Protein AF-A0AAD7WER1-F1 (afdb_monomer_lite)

Radius of gyration: 16.98 Å; chains: 1; bounding box: 51×40×38 Å

Sequence (146 aa):
MKCLYVDMPPLLLQQFCFIGKATVGGLSVQDVCYCAVTKKLLICLSDSCDRSLLTSLQPDSADLLHSESSGRVKGVIITWKGPPAAQPGYDFFSRYFAPWNGIPEDPVTAFQCSGRGGELDLALRSDGRVDISGHAVIILQGTLML

pLDDT: mean 82.17, std 15.34, range [25.92, 96.56]

Structure (mmCIF, N/CA/C/O backbone):
data_AF-A0AAD7WER1-F1
#
_entry.id   AF-A0AAD7WER1-F1
#
loop_
_atom_site.group_PDB
_atom_site.id
_atom_site.type_symbol
_atom_site.label_atom_id
_atom_site.label_alt_id
_atom_site.label_comp_id
_atom_site.label_asym_id
_atom_site.label_entity_id
_atom_site.label_seq_id
_atom_site.pdbx_PDB_ins_code
_atom_site.Cartn_x
_atom_site.Cartn_y
_atom_site.Cartn_z
_atom_site.occupancy
_atom_site.B_iso_or_equiv
_atom_site.auth_seq_id
_atom_site.auth_comp_id
_atom_site.auth_asym_id
_atom_site.auth_atom_id
_atom_site.pdbx_PDB_model_num
ATOM 1 N N . MET A 1 1 ? -9.946 -4.144 -13.189 1.00 31.22 1 MET A N 1
ATOM 2 C CA . MET A 1 1 ? -10.185 -4.451 -11.763 1.00 31.22 1 MET A CA 1
ATOM 3 C C . MET A 1 1 ? -11.491 -3.763 -11.386 1.00 31.22 1 MET A C 1
ATOM 5 O O . MET A 1 1 ? -11.554 -2.549 -11.503 1.00 31.22 1 MET A O 1
ATOM 9 N N . LYS A 1 2 ? -12.578 -4.499 -11.118 1.00 25.92 2 LYS A N 1
ATOM 10 C CA . LYS A 1 2 ? -13.839 -3.881 -10.670 1.00 25.92 2 LYS A CA 1
ATOM 11 C C . LYS A 1 2 ? -13.642 -3.507 -9.207 1.00 25.92 2 LYS A C 1
ATOM 13 O O . LYS A 1 2 ? -13.445 -4.396 -8.384 1.00 25.92 2 LYS A O 1
ATOM 18 N N . CYS A 1 3 ? -13.613 -2.213 -8.925 1.00 33.16 3 CYS A N 1
ATOM 19 C CA . CYS A 1 3 ? -13.441 -1.731 -7.575 1.00 33.16 3 CYS A CA 1
ATOM 20 C C . CYS A 1 3 ? -14.674 -2.056 -6.723 1.00 33.16 3 CYS A C 1
ATOM 22 O O . CYS A 1 3 ? -15.812 -1.805 -7.127 1.00 33.16 3 CYS A O 1
ATOM 24 N N . LEU A 1 4 ? -14.442 -2.640 -5.549 1.00 37.03 4 LEU A N 1
ATOM 25 C CA . LEU A 1 4 ? -15.464 -2.959 -4.556 1.00 37.03 4 LEU A CA 1
ATOM 26 C C . LEU A 1 4 ? -15.806 -1.706 -3.735 1.00 37.03 4 LEU A C 1
ATOM 28 O O . LEU A 1 4 ? -15.640 -1.690 -2.522 1.00 37.03 4 LEU A O 1
ATOM 32 N N . TYR A 1 5 ? -16.303 -0.655 -4.387 1.00 44.44 5 TYR A N 1
ATOM 33 C CA . TYR A 1 5 ? -16.985 0.433 -3.674 1.00 44.44 5 TYR A CA 1
ATOM 34 C C . TYR A 1 5 ? -18.456 0.100 -3.377 1.00 44.44 5 TYR A C 1
ATOM 36 O O . TYR A 1 5 ? -19.112 0.825 -2.636 1.00 44.44 5 TYR A O 1
ATOM 44 N N . VAL A 1 6 ? -18.991 -0.983 -3.955 1.00 40.41 6 VAL A N 1
ATOM 45 C CA . VAL A 1 6 ? -20.446 -1.135 -4.116 1.00 40.41 6 VAL A CA 1
ATOM 46 C C . VAL A 1 6 ? -21.152 -1.894 -2.983 1.00 40.41 6 VAL A C 1
ATOM 48 O O . VAL A 1 6 ? -22.361 -1.757 -2.868 1.00 40.41 6 VAL A O 1
ATOM 51 N N . ASP A 1 7 ? -20.440 -2.603 -2.098 1.00 47.62 7 ASP A N 1
ATOM 52 C CA . ASP A 1 7 ? -21.077 -3.482 -1.091 1.00 47.62 7 ASP A CA 1
ATOM 53 C C . ASP A 1 7 ? -20.538 -3.313 0.342 1.00 47.62 7 ASP A C 1
ATOM 55 O O . ASP A 1 7 ? -20.612 -4.232 1.161 1.00 47.62 7 ASP A O 1
ATOM 59 N N . MET A 1 8 ? -19.963 -2.155 0.684 1.00 57.03 8 MET A N 1
ATOM 60 C CA . MET A 1 8 ? -19.487 -1.933 2.054 1.00 57.03 8 MET A CA 1
ATOM 61 C C . MET A 1 8 ? -20.551 -1.264 2.931 1.00 57.03 8 MET A C 1
ATOM 63 O O . MET A 1 8 ? -21.113 -0.242 2.534 1.00 57.03 8 MET A O 1
ATOM 67 N N . PRO A 1 9 ? -20.829 -1.800 4.139 1.00 62.66 9 PRO A N 1
ATOM 68 C CA . PRO A 1 9 ? -21.789 -1.199 5.054 1.00 62.66 9 PRO A CA 1
ATOM 69 C C . PRO A 1 9 ? -21.438 0.275 5.334 1.00 62.66 9 PRO A C 1
ATOM 71 O O . PRO A 1 9 ? -20.256 0.585 5.491 1.00 62.66 9 PRO A O 1
ATOM 74 N N . PRO A 1 10 ? -22.417 1.184 5.492 1.00 63.97 10 PRO A N 1
ATOM 75 C CA . PRO A 1 10 ? -22.166 2.621 5.676 1.00 63.97 10 PRO A CA 1
ATOM 76 C C . PRO A 1 10 ? -21.201 2.970 6.825 1.00 63.97 10 PRO A C 1
ATOM 78 O O . PRO A 1 10 ? -20.377 3.874 6.707 1.00 63.97 10 PRO A O 1
ATOM 81 N N . LEU A 1 11 ? -21.247 2.208 7.923 1.00 62.38 11 LEU A N 1
ATOM 82 C CA . LEU A 1 11 ? -20.322 2.333 9.060 1.00 62.38 11 LEU A CA 1
ATOM 83 C C . LEU A 1 11 ? -18.862 2.046 8.679 1.00 62.38 11 LEU A C 1
ATOM 85 O O . LEU A 1 11 ? -17.939 2.662 9.210 1.00 62.38 11 LEU A O 1
ATOM 89 N N . LEU A 1 12 ? -18.660 1.116 7.748 1.00 66.44 12 LEU A N 1
ATOM 90 C CA . LEU A 1 12 ? -17.347 0.727 7.249 1.00 66.44 12 LEU A CA 1
ATOM 91 C C . LEU A 1 12 ? -16.765 1.826 6.347 1.00 66.44 12 LEU A C 1
ATOM 93 O O . LEU A 1 12 ? -15.583 2.147 6.437 1.00 66.44 12 LEU A O 1
ATOM 97 N N . LEU A 1 13 ? -17.626 2.468 5.550 1.00 67.81 13 LEU A N 1
ATOM 98 C CA . LEU A 1 13 ? -17.269 3.625 4.730 1.00 67.81 13 LEU A CA 1
ATOM 99 C C . LEU A 1 13 ? -16.792 4.799 5.601 1.00 67.81 13 LEU A C 1
ATOM 101 O O . LEU A 1 13 ? -15.769 5.414 5.312 1.00 67.81 13 LEU A O 1
ATOM 105 N N . GLN A 1 14 ? -17.490 5.074 6.708 1.00 68.44 14 GLN A N 1
ATOM 106 C CA . GLN A 1 14 ? -17.128 6.157 7.624 1.00 68.44 14 GLN A CA 1
ATOM 107 C C . GLN A 1 14 ? -15.779 5.912 8.321 1.00 68.44 14 GLN A C 1
ATOM 109 O O . GLN A 1 14 ? -14.982 6.843 8.437 1.00 68.44 14 GLN A O 1
ATOM 114 N N . GLN A 1 15 ? -15.483 4.675 8.741 1.00 70.56 15 GLN A N 1
ATOM 115 C CA . GLN A 1 15 ? -14.162 4.326 9.282 1.00 70.56 15 GLN A CA 1
ATOM 116 C C . GLN A 1 15 ? -13.047 4.534 8.253 1.00 70.56 15 GLN A C 1
ATOM 118 O O . GLN A 1 15 ? -12.019 5.132 8.569 1.00 70.56 15 GLN A O 1
ATOM 123 N N . PHE A 1 16 ? -13.255 4.113 7.006 1.00 80.44 16 PHE A N 1
ATOM 124 C CA . PHE A 1 16 ? -12.255 4.305 5.954 1.00 80.44 16 PHE A CA 1
ATOM 125 C C . PHE A 1 16 ? -12.049 5.772 5.583 1.00 80.44 16 PHE A C 1
ATOM 127 O O . PHE A 1 16 ? -10.930 6.149 5.248 1.00 80.44 16 PHE A O 1
ATOM 134 N N . CYS A 1 17 ? -13.058 6.629 5.755 1.00 79.00 17 CYS A N 1
ATOM 135 C CA . CYS A 1 17 ? -12.878 8.076 5.653 1.00 79.00 17 CYS A CA 1
ATOM 136 C C . CYS A 1 17 ? -11.931 8.638 6.730 1.00 79.00 17 CYS A C 1
ATOM 138 O O . CYS A 1 17 ? -11.158 9.546 6.426 1.00 79.00 17 CYS A O 1
ATOM 140 N N . PHE A 1 18 ? -11.960 8.129 7.970 1.00 85.50 18 PHE A N 1
ATOM 141 C CA . PHE A 1 18 ? -11.038 8.576 9.025 1.00 85.50 18 PHE A CA 1
ATOM 142 C C . PHE A 1 18 ? -9.602 8.127 8.753 1.00 85.50 18 PHE A C 1
ATOM 144 O O . PHE A 1 18 ? -8.697 8.959 8.782 1.00 85.50 18 PHE A O 1
ATOM 151 N N . ILE A 1 19 ? -9.410 6.849 8.409 1.00 87.44 19 ILE A N 1
ATOM 152 C CA . ILE A 1 19 ? -8.091 6.312 8.042 1.00 87.44 19 ILE A CA 1
ATOM 153 C C . ILE A 1 19 ? -7.552 7.044 6.807 1.00 87.44 19 ILE A C 1
ATOM 155 O O . ILE A 1 19 ? -6.399 7.464 6.791 1.00 87.44 19 ILE A O 1
ATOM 159 N N . GLY A 1 20 ? -8.393 7.258 5.791 1.00 87.69 20 GLY A N 1
ATOM 160 C CA . GLY A 1 20 ? -8.043 7.999 4.581 1.00 87.69 20 GLY A CA 1
ATOM 161 C C . GLY A 1 20 ? -7.558 9.415 4.886 1.00 87.69 20 GLY A C 1
ATOM 162 O O . GLY A 1 20 ? -6.475 9.787 4.448 1.00 87.69 20 GLY A O 1
ATOM 163 N N . LYS A 1 21 ? -8.290 10.177 5.710 1.00 88.06 21 LYS A N 1
ATOM 164 C CA . LYS A 1 21 ? -7.868 11.524 6.135 1.00 88.06 21 LYS A CA 1
ATOM 165 C C . LYS A 1 21 ? -6.556 11.513 6.916 1.00 88.06 21 LYS A C 1
ATOM 167 O O . LYS A 1 21 ? -5.700 12.343 6.640 1.00 88.06 21 LYS A O 1
ATOM 172 N N . ALA A 1 22 ? -6.382 10.578 7.849 1.00 90.44 22 ALA A N 1
ATOM 173 C CA . ALA A 1 22 ? -5.135 10.442 8.605 1.00 90.44 22 ALA A CA 1
ATOM 174 C C . ALA A 1 22 ? -3.945 10.039 7.710 1.00 90.44 22 ALA A C 1
ATOM 176 O O . ALA A 1 22 ? -2.805 10.390 7.990 1.00 90.44 22 ALA A O 1
ATOM 177 N N . THR A 1 23 ? -4.209 9.323 6.613 1.00 91.62 23 THR A N 1
ATOM 178 C CA . THR A 1 23 ? -3.168 8.827 5.705 1.00 91.62 23 THR A CA 1
ATOM 179 C C . THR A 1 23 ? -2.772 9.855 4.643 1.00 91.62 23 THR A C 1
ATOM 181 O O . THR A 1 23 ? -1.590 10.105 4.436 1.00 91.62 23 THR A O 1
ATOM 184 N N . VAL A 1 24 ? -3.740 10.423 3.919 1.00 92.94 24 VAL A N 1
ATOM 185 C CA . VAL A 1 24 ? -3.482 11.275 2.741 1.00 92.94 24 VAL A CA 1
ATOM 186 C C . VAL A 1 24 ? -3.942 12.723 2.923 1.00 92.94 24 VAL A C 1
ATOM 188 O O . VAL A 1 24 ? -3.832 13.526 1.997 1.00 92.94 24 VAL A O 1
ATOM 191 N N . GLY A 1 25 ? -4.460 13.086 4.100 1.00 89.75 25 GLY A N 1
ATOM 192 C CA . GLY A 1 25 ? -4.934 14.437 4.388 1.00 89.75 25 GLY A CA 1
ATOM 193 C C . GLY A 1 25 ? -6.040 14.876 3.427 1.00 89.75 25 GLY A C 1
ATOM 194 O O . GLY A 1 25 ? -7.105 14.261 3.359 1.00 89.75 25 GLY A O 1
ATOM 195 N N . GLY A 1 26 ? -5.779 15.964 2.697 1.00 87.81 26 GLY A N 1
ATOM 196 C CA . GLY A 1 26 ? -6.678 16.536 1.689 1.00 87.81 26 GLY A CA 1
ATOM 197 C C . GLY A 1 26 ? -6.341 16.167 0.242 1.00 87.81 26 GLY A C 1
ATOM 198 O O . GLY A 1 26 ? -6.878 16.794 -0.670 1.00 87.81 26 GLY A O 1
ATOM 199 N N . LEU A 1 27 ? -5.434 15.212 0.005 1.00 90.50 27 LEU A N 1
ATOM 200 C CA . LEU A 1 27 ? -5.094 14.801 -1.357 1.00 90.50 27 LEU A CA 1
ATOM 201 C C . LEU A 1 27 ? -6.294 14.164 -2.067 1.00 90.50 27 LEU A C 1
ATOM 203 O O . LEU A 1 27 ? -7.131 13.496 -1.460 1.00 90.50 27 LEU A O 1
ATOM 207 N N . SER A 1 28 ? -6.351 14.357 -3.384 1.00 90.38 28 SER A N 1
ATOM 208 C CA . SER A 1 28 ? -7.419 13.809 -4.217 1.00 90.38 28 SER A CA 1
ATOM 209 C C . SER A 1 28 ? -7.236 12.303 -4.409 1.00 90.38 28 SER A C 1
ATOM 211 O O . SER A 1 28 ? -6.243 11.849 -4.984 1.00 90.38 28 SER A O 1
ATOM 213 N N . VAL A 1 29 ? -8.213 11.533 -3.932 1.00 90.88 29 VAL A N 1
ATOM 214 C CA . VAL A 1 29 ? -8.261 10.069 -4.021 1.00 90.88 29 VAL A CA 1
ATOM 215 C C . VAL A 1 29 ? -9.135 9.671 -5.205 1.00 90.88 29 VAL A C 1
ATOM 217 O O . VAL A 1 29 ? -10.271 10.124 -5.321 1.00 90.88 29 VAL A O 1
ATOM 220 N N . GLN A 1 30 ? -8.599 8.831 -6.086 1.00 90.88 30 GLN A N 1
ATOM 221 C CA . GLN A 1 30 ? -9.339 8.252 -7.204 1.00 90.88 30 GLN A CA 1
ATOM 222 C C . GLN A 1 30 ? -10.098 7.003 -6.781 1.00 90.88 30 GLN A C 1
ATOM 224 O O . GLN A 1 30 ? -11.219 6.793 -7.237 1.00 90.88 30 GLN A O 1
ATOM 229 N N . ASP A 1 31 ? -9.474 6.166 -5.952 1.00 88.44 31 ASP A N 1
ATOM 230 C CA . ASP A 1 31 ? -10.063 4.893 -5.574 1.00 88.44 31 ASP A CA 1
ATOM 231 C C . ASP A 1 31 ? -9.572 4.378 -4.217 1.00 88.44 31 ASP A C 1
ATOM 233 O O . ASP A 1 31 ? -8.497 4.746 -3.743 1.00 88.44 31 ASP A O 1
ATOM 237 N N . VAL A 1 32 ? -10.361 3.504 -3.596 1.00 88.88 32 VAL A N 1
ATOM 238 C CA . VAL A 1 32 ? -10.069 2.863 -2.312 1.00 88.88 32 VAL A CA 1
ATOM 239 C C . VAL A 1 32 ? -10.531 1.413 -2.366 1.00 88.88 32 VAL A C 1
ATOM 241 O O . VAL A 1 32 ? -11.706 1.119 -2.557 1.00 88.88 32 VAL A O 1
ATOM 244 N N . CYS A 1 33 ? -9.601 0.490 -2.148 1.00 88.62 33 CYS A N 1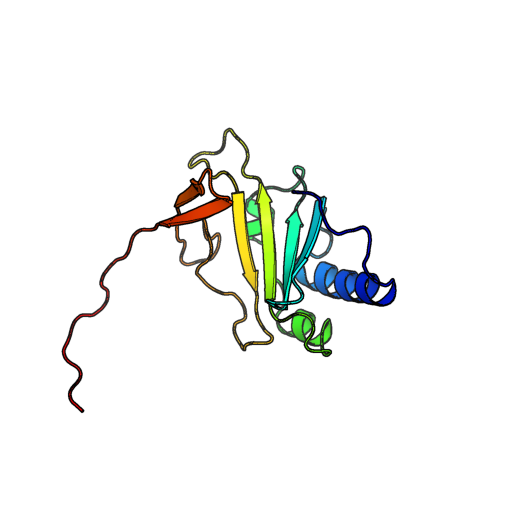
ATOM 245 C CA . CYS A 1 33 ? -9.867 -0.942 -2.095 1.00 88.62 33 CYS A CA 1
ATOM 246 C C . CYS A 1 33 ? -9.544 -1.484 -0.701 1.00 88.62 33 CYS A C 1
ATOM 248 O O . CYS A 1 33 ? -8.501 -1.171 -0.134 1.00 88.62 33 CYS A O 1
ATOM 250 N N . TYR A 1 34 ? -10.389 -2.360 -0.162 1.00 90.19 34 TYR A N 1
ATOM 251 C CA . TYR A 1 34 ? -10.123 -3.048 1.102 1.00 90.19 34 TYR A CA 1
ATOM 252 C C . TYR A 1 34 ? -10.100 -4.563 0.906 1.00 90.19 34 TYR A C 1
ATOM 254 O O . TYR A 1 34 ? -10.993 -5.137 0.286 1.00 90.19 34 TYR A O 1
ATOM 262 N N . CYS A 1 35 ? -9.090 -5.224 1.471 1.00 87.81 35 CYS A N 1
ATOM 263 C CA . CYS A 1 35 ? -9.019 -6.679 1.535 1.00 87.81 35 CYS A CA 1
ATOM 264 C C . CYS A 1 35 ? -9.236 -7.147 2.975 1.00 87.81 35 CYS A C 1
ATOM 266 O O . CYS A 1 35 ? -8.350 -7.004 3.817 1.00 87.81 35 CYS A O 1
ATOM 268 N N . ALA A 1 36 ? -10.388 -7.761 3.254 1.00 88.00 36 ALA A N 1
ATOM 269 C CA . ALA A 1 36 ? -10.723 -8.266 4.588 1.00 88.00 36 ALA A CA 1
ATOM 270 C C . ALA A 1 36 ? -9.795 -9.396 5.065 1.00 88.00 36 ALA A C 1
ATOM 272 O O . ALA A 1 36 ? -9.533 -9.515 6.261 1.00 88.00 36 ALA A O 1
ATOM 273 N N . VAL A 1 37 ? -9.265 -10.200 4.134 1.00 87.62 37 VAL A N 1
ATOM 274 C CA . VAL A 1 37 ? -8.361 -11.319 4.444 1.00 87.62 37 VAL A CA 1
ATOM 275 C C . VAL A 1 37 ? -7.018 -10.809 4.958 1.00 87.62 37 VAL A C 1
ATOM 277 O O . VAL A 1 37 ? -6.565 -11.219 6.023 1.00 87.62 37 VAL A O 1
ATOM 280 N N . THR A 1 38 ? -6.381 -9.895 4.223 1.00 88.50 38 THR A N 1
ATOM 281 C CA . THR A 1 38 ? -5.071 -9.343 4.608 1.00 88.50 38 THR A CA 1
ATOM 282 C C . THR A 1 38 ? -5.184 -8.123 5.514 1.00 88.50 38 THR A C 1
ATOM 284 O O . THR A 1 38 ? -4.171 -7.660 6.034 1.00 88.50 38 THR A O 1
ATOM 287 N N . LYS A 1 39 ? -6.405 -7.610 5.714 1.00 93.00 39 LYS A N 1
ATOM 288 C CA . LYS A 1 39 ? -6.712 -6.398 6.482 1.00 93.00 39 LYS A CA 1
ATOM 289 C C . LYS A 1 39 ? -5.977 -5.165 5.953 1.00 93.00 39 LYS A C 1
ATOM 291 O O . LYS A 1 39 ? -5.590 -4.289 6.726 1.00 93.00 39 LYS A O 1
ATOM 296 N N . LYS A 1 40 ? -5.760 -5.112 4.637 1.00 92.00 40 LYS A N 1
ATOM 297 C CA . LYS A 1 40 ? -5.048 -4.019 3.965 1.00 92.00 40 LYS A CA 1
ATOM 298 C C . LYS A 1 40 ? -6.029 -3.092 3.264 1.00 92.00 40 LYS A C 1
ATOM 300 O O . LYS A 1 40 ? -6.914 -3.562 2.546 1.00 92.00 40 LYS A O 1
ATOM 305 N N . LEU A 1 41 ? -5.841 -1.795 3.472 1.00 93.56 41 LEU A N 1
ATOM 306 C CA . LEU A 1 41 ? -6.518 -0.731 2.740 1.00 93.56 41 LEU A CA 1
ATOM 307 C C . LEU A 1 41 ? -5.562 -0.204 1.666 1.00 93.56 41 LEU A C 1
ATOM 309 O O . LEU A 1 41 ? -4.438 0.159 1.985 1.00 93.56 41 LEU A O 1
ATOM 313 N N . LEU A 1 42 ? -5.980 -0.181 0.409 1.00 92.50 42 LEU A N 1
ATOM 314 C CA . LEU A 1 42 ? -5.252 0.415 -0.707 1.00 92.50 42 LEU A CA 1
ATOM 315 C C . LEU A 1 42 ? -5.949 1.718 -1.090 1.00 92.50 42 LEU A C 1
ATOM 317 O O . LEU A 1 42 ? -7.138 1.698 -1.393 1.00 92.50 42 LEU A O 1
ATOM 321 N N . ILE A 1 43 ? -5.214 2.824 -1.085 1.00 93.25 43 ILE A N 1
ATOM 322 C CA . ILE A 1 43 ? -5.678 4.154 -1.480 1.00 93.25 43 ILE A CA 1
ATOM 323 C C . ILE A 1 43 ? -4.951 4.538 -2.767 1.00 93.25 43 ILE A C 1
ATOM 325 O O . ILE A 1 43 ? -3.730 4.695 -2.772 1.00 93.25 43 ILE A O 1
ATOM 329 N N . CYS A 1 44 ? -5.702 4.700 -3.849 1.00 92.69 44 CYS A N 1
ATOM 330 C CA . CYS A 1 44 ? -5.203 5.144 -5.144 1.00 92.69 44 CYS A CA 1
ATOM 331 C C . CYS A 1 44 ? -5.365 6.663 -5.253 1.00 92.69 44 CYS A C 1
ATOM 333 O O . CYS A 1 44 ? -6.486 7.177 -5.266 1.00 92.69 44 CYS A O 1
ATOM 335 N N . LEU A 1 45 ? -4.252 7.390 -5.332 1.00 93.19 45 LEU A N 1
ATOM 336 C CA . LEU A 1 45 ? -4.252 8.830 -5.575 1.00 93.19 45 LEU A CA 1
ATOM 337 C C . LEU A 1 45 ? -4.650 9.131 -7.022 1.00 93.19 45 LEU A C 1
ATOM 339 O O . LEU A 1 45 ? -4.335 8.374 -7.935 1.00 93.19 45 LEU A O 1
ATOM 343 N N . SER A 1 46 ? -5.324 10.260 -7.220 1.00 92.62 46 SER A N 1
ATOM 344 C CA . SER A 1 46 ? -5.726 10.740 -8.545 1.00 92.62 46 SER A CA 1
ATOM 345 C C . SER A 1 46 ? -4.550 11.115 -9.449 1.00 92.62 46 SER A C 1
ATOM 347 O O . SER A 1 46 ? -3.486 11.512 -8.974 1.00 92.62 46 SER A O 1
ATOM 349 N N . ASP A 1 47 ? -4.793 11.112 -10.761 1.00 90.19 47 ASP A N 1
ATOM 350 C CA . ASP A 1 47 ? -3.834 11.566 -11.778 1.00 90.19 47 ASP A CA 1
ATOM 351 C C . ASP A 1 47 ? -3.478 13.066 -11.656 1.00 90.19 47 ASP A C 1
ATOM 353 O O . ASP A 1 47 ? -2.499 13.510 -12.246 1.00 90.19 47 ASP A O 1
ATOM 357 N N . SER A 1 48 ? -4.243 13.857 -10.885 1.00 89.19 48 SER A N 1
ATOM 358 C CA . SER A 1 48 ? -3.882 15.247 -10.555 1.00 89.19 48 SER A CA 1
ATOM 359 C C . SER A 1 48 ? -2.821 15.370 -9.459 1.00 89.19 48 SER A C 1
ATOM 361 O O . SER A 1 48 ? -2.303 16.461 -9.232 1.00 89.19 48 SER A O 1
ATOM 363 N N . CYS A 1 49 ? -2.511 14.279 -8.756 1.00 89.50 49 CYS A N 1
ATOM 364 C CA . CYS A 1 49 ? -1.365 14.221 -7.859 1.00 89.50 49 CYS A CA 1
ATOM 365 C C . CYS A 1 49 ? -0.078 13.957 -8.650 1.00 89.50 49 CYS A C 1
ATOM 367 O O . CYS A 1 49 ? -0.117 13.504 -9.791 1.00 89.50 49 CYS A O 1
ATOM 369 N N . ASP A 1 50 ? 1.068 14.203 -8.021 1.00 85.81 50 ASP A N 1
ATOM 370 C CA . ASP A 1 50 ? 2.374 13.882 -8.581 1.00 85.81 50 ASP A CA 1
ATOM 371 C C . ASP A 1 50 ? 3.238 13.077 -7.597 1.00 85.81 50 ASP A C 1
ATOM 373 O O . ASP A 1 50 ? 2.896 12.861 -6.427 1.00 85.81 50 ASP A O 1
ATOM 377 N N . ARG A 1 51 ? 4.405 12.641 -8.079 1.00 85.00 51 ARG A N 1
ATOM 378 C CA . ARG A 1 51 ? 5.374 11.878 -7.285 1.00 85.00 51 ARG A CA 1
ATOM 379 C C . ARG A 1 51 ? 5.861 12.633 -6.045 1.00 85.00 51 ARG A C 1
ATOM 381 O O . ARG A 1 51 ? 6.152 11.997 -5.030 1.00 85.00 51 ARG A O 1
ATOM 388 N N . SER A 1 52 ? 5.995 13.956 -6.119 1.00 86.38 52 SER A N 1
ATOM 389 C CA . SER A 1 52 ? 6.499 14.768 -5.008 1.00 86.38 52 SER A CA 1
ATOM 390 C C . SER A 1 52 ? 5.509 14.778 -3.845 1.00 86.38 52 SER A C 1
ATOM 392 O O . SER A 1 52 ? 5.918 14.630 -2.693 1.00 86.38 52 SER A O 1
ATOM 394 N N . LEU A 1 53 ? 4.207 14.807 -4.140 1.00 86.75 53 LEU A N 1
ATOM 395 C CA . LEU A 1 53 ? 3.150 14.677 -3.139 1.00 86.75 53 LEU A CA 1
ATOM 396 C C . LEU A 1 53 ? 3.199 13.305 -2.464 1.00 86.75 53 LEU A C 1
ATOM 398 O O . LEU A 1 53 ? 3.231 13.230 -1.239 1.00 86.75 53 LEU A O 1
ATOM 402 N N . LEU A 1 54 ? 3.310 12.219 -3.236 1.00 86.88 54 LEU A N 1
ATOM 403 C CA . LEU A 1 54 ? 3.412 10.873 -2.660 1.00 86.88 54 LEU A CA 1
ATOM 404 C C . LEU A 1 54 ? 4.663 10.704 -1.779 1.00 86.88 54 LEU A C 1
ATOM 406 O O . LEU A 1 54 ? 4.602 10.058 -0.734 1.00 86.88 54 LEU A O 1
ATOM 410 N N . THR A 1 55 ? 5.794 11.279 -2.193 1.00 85.44 55 THR A N 1
ATOM 411 C CA . THR A 1 55 ? 7.077 11.170 -1.475 1.00 85.44 55 THR A CA 1
ATOM 412 C C . THR A 1 55 ? 7.101 12.034 -0.211 1.00 85.44 55 THR A C 1
ATOM 414 O O . THR A 1 55 ? 7.679 11.636 0.794 1.00 85.44 55 THR A O 1
ATOM 417 N N . SER A 1 56 ? 6.457 13.204 -0.240 1.00 88.50 56 SER A N 1
ATOM 418 C CA . SER A 1 56 ? 6.424 14.144 0.890 1.00 88.50 56 SER A CA 1
ATOM 419 C C . SER A 1 56 ? 5.366 13.818 1.945 1.00 88.50 56 SER A C 1
ATOM 421 O O . SER A 1 56 ? 5.427 14.374 3.039 1.00 88.50 56 SER A O 1
ATOM 423 N N . LEU A 1 57 ? 4.429 12.905 1.658 1.00 89.81 57 LEU A N 1
ATOM 424 C CA . LEU A 1 57 ? 3.460 12.433 2.646 1.00 89.81 57 LEU A CA 1
ATOM 425 C C . LEU A 1 57 ? 4.165 11.935 3.917 1.00 89.81 57 LEU A C 1
ATOM 427 O O . LEU A 1 57 ? 5.074 11.105 3.866 1.00 89.81 57 LEU A O 1
ATOM 431 N N . GLN A 1 58 ? 3.703 12.403 5.070 1.00 90.56 58 GLN A N 1
ATOM 432 C CA . GLN A 1 58 ? 4.137 11.909 6.374 1.00 90.56 58 GLN A CA 1
ATOM 433 C C . GLN A 1 58 ? 2.904 11.521 7.187 1.00 90.56 58 GLN A C 1
ATOM 435 O O . GLN A 1 58 ? 2.465 12.304 8.027 1.00 90.56 58 GLN A O 1
ATOM 440 N N . PRO A 1 59 ? 2.298 10.349 6.909 1.00 93.12 59 PRO A N 1
ATOM 441 C CA . PRO A 1 59 ? 1.225 9.833 7.745 1.00 93.12 59 PRO A CA 1
ATOM 442 C C . PRO A 1 59 ? 1.724 9.680 9.180 1.00 93.12 59 PRO A C 1
ATOM 444 O O . PRO A 1 59 ? 2.698 8.965 9.436 1.00 93.12 59 PRO A O 1
ATOM 447 N N . ASP A 1 60 ? 1.068 10.363 10.112 1.00 94.00 60 ASP A N 1
ATOM 448 C CA . ASP A 1 60 ? 1.424 10.278 11.519 1.00 94.00 60 ASP A CA 1
ATOM 449 C C . ASP A 1 60 ? 0.955 8.937 12.101 1.00 94.00 60 ASP A C 1
ATOM 451 O O . ASP A 1 60 ? -0.195 8.515 11.950 1.00 94.00 60 ASP A O 1
ATOM 455 N N . SER A 1 61 ? 1.871 8.227 12.764 1.00 93.56 61 SER A N 1
ATOM 456 C CA . SER A 1 61 ? 1.570 6.901 13.310 1.00 93.56 61 SER A CA 1
ATOM 457 C C . SER A 1 61 ? 0.558 6.962 14.451 1.00 93.56 61 SER A C 1
ATOM 459 O O . SER A 1 61 ? -0.245 6.039 14.586 1.00 93.56 61 SER A O 1
ATOM 461 N N . ALA A 1 62 ? 0.574 8.020 15.267 1.00 94.44 62 ALA A N 1
ATOM 462 C CA . ALA A 1 62 ? -0.383 8.171 16.351 1.00 94.44 62 ALA A CA 1
ATOM 463 C C . ALA A 1 62 ? -1.782 8.449 15.791 1.00 94.44 62 ALA A C 1
ATOM 465 O O . ALA A 1 62 ? -2.730 7.794 16.221 1.00 94.44 62 ALA A O 1
ATOM 466 N N . ASP A 1 63 ? -1.920 9.323 14.797 1.00 93.81 63 ASP A N 1
ATOM 467 C CA . ASP A 1 63 ? -3.202 9.601 14.140 1.00 93.81 63 ASP A CA 1
ATOM 468 C C . ASP A 1 63 ? -3.783 8.347 13.479 1.00 93.81 63 ASP A C 1
ATOM 470 O O . ASP A 1 63 ? -4.969 8.045 13.641 1.00 93.81 63 ASP A O 1
ATOM 474 N N . LEU A 1 64 ? -2.948 7.552 12.800 1.00 93.69 64 LEU A N 1
ATOM 475 C CA . LEU A 1 64 ? -3.371 6.277 12.218 1.00 93.69 64 LEU A CA 1
ATOM 476 C C . LEU A 1 64 ? -3.856 5.292 13.291 1.00 93.69 64 LEU A C 1
ATOM 478 O O . LEU A 1 64 ? -4.932 4.708 13.136 1.00 93.69 64 LEU A O 1
ATOM 482 N N . LEU A 1 65 ? -3.125 5.149 14.400 1.00 93.94 65 LEU A N 1
ATOM 483 C CA . LEU A 1 65 ? -3.531 4.296 15.523 1.00 93.94 65 LEU A CA 1
ATOM 484 C C . LEU A 1 65 ? -4.847 4.760 16.167 1.00 93.94 65 LEU A C 1
ATOM 486 O O . LEU A 1 65 ? -5.674 3.923 16.521 1.00 93.94 65 LEU A O 1
ATOM 490 N N . HIS A 1 66 ? -5.072 6.072 16.287 1.00 92.88 66 HIS A N 1
ATOM 491 C CA . HIS A 1 66 ? -6.327 6.620 16.812 1.00 92.88 66 HIS A CA 1
ATOM 492 C C . HIS A 1 66 ? -7.495 6.449 15.833 1.00 92.88 66 HIS A C 1
ATOM 494 O O . HIS A 1 66 ? -8.626 6.218 16.263 1.00 92.88 66 HIS A O 1
ATOM 500 N N . SER A 1 67 ? -7.237 6.537 14.525 1.00 89.44 67 SER A N 1
ATOM 501 C CA . SER A 1 67 ? -8.266 6.424 13.484 1.00 89.44 67 SER A CA 1
ATOM 502 C C . SER A 1 67 ? -8.863 5.015 13.354 1.00 89.44 67 SER A C 1
ATOM 504 O O . SER A 1 67 ? -9.970 4.861 12.836 1.00 89.44 67 SER A O 1
ATOM 506 N N . GLU A 1 68 ? -8.160 3.988 13.843 1.00 90.38 68 GLU A N 1
ATOM 507 C CA . GLU A 1 68 ? -8.573 2.589 13.751 1.00 90.38 68 GLU A CA 1
ATOM 508 C C . GLU A 1 68 ? -8.136 1.783 14.979 1.00 90.38 68 GLU A C 1
ATOM 510 O O . GLU A 1 68 ? -6.966 1.440 15.149 1.00 90.38 68 GLU A O 1
ATOM 515 N N . SER A 1 69 ? -9.120 1.388 15.786 1.00 88.25 69 SER A N 1
ATOM 516 C CA . SER A 1 69 ? -8.941 0.558 16.984 1.00 88.25 69 SER A CA 1
ATOM 517 C C . SER A 1 69 ? -9.654 -0.797 16.911 1.00 88.25 69 SER A C 1
ATOM 519 O O . SER A 1 69 ? -9.471 -1.643 17.784 1.00 88.25 69 SER A O 1
ATOM 521 N N . SER A 1 70 ? -10.449 -1.046 15.864 1.00 89.25 70 SER A N 1
ATOM 522 C CA . SER A 1 70 ? -11.244 -2.276 15.727 1.00 89.25 70 SER A CA 1
ATOM 523 C C . SER A 1 70 ? -10.431 -3.493 15.269 1.00 89.25 70 SER A C 1
ATOM 525 O O . SER A 1 70 ? -10.915 -4.623 15.315 1.00 89.25 70 SER A O 1
ATOM 527 N N . GLY A 1 71 ? -9.193 -3.280 14.814 1.00 89.69 71 GLY A N 1
ATOM 528 C CA . GLY A 1 71 ? -8.325 -4.323 14.270 1.00 89.69 71 GLY A CA 1
ATOM 529 C C . GLY A 1 71 ? -8.763 -4.822 12.889 1.00 89.69 71 GLY A C 1
ATOM 530 O O . GLY A 1 71 ? -8.338 -5.910 12.473 1.00 89.69 71 GLY A O 1
ATOM 531 N N . ARG A 1 72 ? -9.618 -4.054 12.196 1.00 89.31 72 ARG A N 1
ATOM 532 C CA . ARG A 1 72 ? -10.099 -4.342 10.835 1.00 89.31 72 ARG A CA 1
ATOM 533 C C . ARG A 1 72 ? -9.074 -3.976 9.775 1.00 89.31 72 ARG A C 1
ATOM 535 O O . ARG A 1 72 ? -8.948 -4.703 8.791 1.00 89.31 72 ARG A O 1
ATOM 542 N N . VAL A 1 73 ? -8.336 -2.893 9.988 1.00 92.38 73 VAL A N 1
ATOM 543 C CA . VAL A 1 73 ? -7.201 -2.503 9.150 1.00 92.38 73 VAL A CA 1
ATOM 544 C C . VAL A 1 73 ? -5.918 -2.718 9.943 1.00 92.38 73 VAL A C 1
ATOM 546 O O . VAL A 1 73 ? -5.842 -2.433 11.136 1.00 92.38 73 VAL A O 1
ATOM 549 N N . LYS A 1 74 ? -4.928 -3.311 9.281 1.00 93.69 74 LYS A N 1
ATOM 550 C CA . LYS A 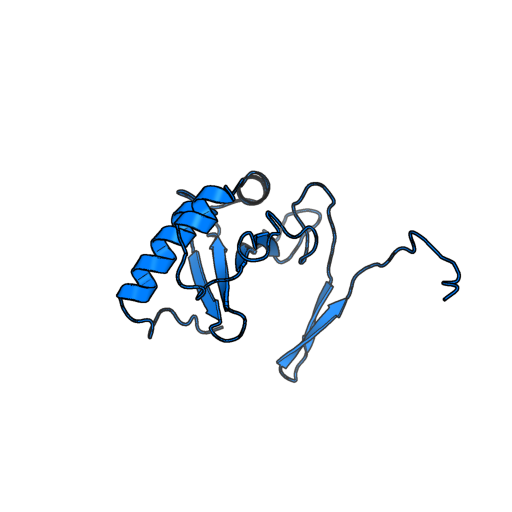1 74 ? -3.591 -3.586 9.820 1.00 93.69 74 LYS A CA 1
ATOM 551 C C . LYS A 1 74 ? -2.475 -2.995 8.967 1.00 93.69 74 LYS A C 1
ATOM 553 O O . LYS A 1 74 ? -1.321 -3.026 9.381 1.00 93.69 74 LYS A O 1
ATOM 558 N N . GLY A 1 75 ? -2.818 -2.434 7.813 1.00 93.94 75 GLY A N 1
ATOM 559 C CA . GLY A 1 75 ? -1.892 -1.678 6.995 1.00 93.94 75 GLY A CA 1
ATOM 560 C C . GLY A 1 75 ? -2.614 -0.887 5.916 1.00 93.94 75 GLY A C 1
ATOM 561 O O . GLY A 1 75 ? -3.680 -1.291 5.440 1.00 93.94 75 GLY A O 1
ATOM 562 N N . VAL A 1 76 ? -2.014 0.233 5.537 1.00 94.81 76 VAL A N 1
ATOM 563 C CA . VAL A 1 76 ? -2.496 1.113 4.478 1.00 94.81 76 VAL A CA 1
ATOM 564 C C . VAL A 1 76 ? -1.418 1.217 3.410 1.00 94.81 76 VAL A C 1
ATOM 566 O O . VAL A 1 76 ? -0.263 1.510 3.707 1.00 94.81 76 VAL A O 1
ATOM 569 N N . ILE A 1 77 ? -1.797 0.942 2.168 1.00 93.56 77 ILE A N 1
ATOM 570 C CA . ILE A 1 77 ? -0.974 1.123 0.979 1.00 93.56 77 ILE A CA 1
ATOM 571 C C . ILE A 1 77 ? -1.478 2.380 0.282 1.00 93.56 77 ILE A C 1
ATOM 573 O O . ILE A 1 77 ? -2.664 2.480 -0.022 1.00 93.56 77 ILE A O 1
ATOM 577 N N . ILE A 1 78 ? -0.586 3.320 0.004 1.00 93.75 78 ILE A N 1
ATOM 578 C CA . ILE A 1 78 ? -0.870 4.470 -0.855 1.00 93.75 78 ILE A CA 1
ATOM 579 C C . ILE A 1 78 ? -0.224 4.173 -2.199 1.00 93.75 78 ILE A C 1
ATOM 581 O O . ILE A 1 78 ? 0.957 3.832 -2.233 1.00 93.75 78 ILE A O 1
ATOM 585 N N . THR A 1 79 ? -0.969 4.288 -3.293 1.00 92.06 79 THR A N 1
ATOM 586 C CA . THR A 1 79 ? -0.433 4.103 -4.641 1.00 92.06 79 THR A CA 1
ATOM 587 C C . THR A 1 79 ? -0.808 5.252 -5.559 1.00 92.06 79 THR A C 1
ATOM 589 O O . THR A 1 79 ? -1.852 5.882 -5.399 1.00 92.06 79 THR A O 1
ATOM 592 N N . TRP A 1 80 ? 0.061 5.536 -6.521 1.00 91.81 80 TRP A N 1
ATOM 593 C CA . TRP A 1 80 ? -0.166 6.529 -7.558 1.00 91.81 80 TRP A CA 1
ATOM 594 C C . TRP A 1 80 ? 0.364 6.006 -8.885 1.00 91.81 80 TRP A C 1
ATOM 596 O O . TRP A 1 80 ? 1.437 5.400 -8.936 1.00 91.81 80 TRP A O 1
ATOM 606 N N . LYS A 1 81 ? -0.389 6.237 -9.956 1.00 89.38 81 LYS A N 1
ATOM 607 C CA . LYS A 1 81 ? -0.003 5.833 -11.303 1.00 89.38 81 LYS A CA 1
ATOM 608 C C . LYS A 1 81 ? 1.165 6.690 -11.780 1.00 89.38 81 LYS A C 1
ATOM 610 O O . LYS A 1 81 ? 1.102 7.913 -11.723 1.00 89.38 81 LYS A O 1
ATOM 615 N N . GLY A 1 82 ? 2.224 6.056 -12.268 1.00 85.06 82 GLY A N 1
ATOM 616 C CA . GLY A 1 82 ? 3.352 6.793 -12.811 1.00 85.06 82 GLY A CA 1
ATOM 617 C C . GLY A 1 82 ? 3.004 7.439 -14.156 1.00 85.06 82 GLY A C 1
ATOM 618 O O . GLY A 1 82 ? 2.239 6.873 -14.944 1.00 85.06 82 GLY A O 1
ATOM 619 N N . PRO A 1 83 ? 3.526 8.643 -14.444 1.00 82.56 83 PRO A N 1
ATOM 620 C CA . PRO A 1 83 ? 3.225 9.330 -15.682 1.00 82.56 83 PRO A CA 1
ATOM 621 C C . PRO A 1 83 ? 4.053 8.698 -16.815 1.00 82.56 83 PRO A C 1
ATOM 623 O O . PRO A 1 83 ? 5.244 8.443 -16.620 1.00 82.56 83 PRO A O 1
ATOM 626 N N . PRO A 1 84 ? 3.487 8.514 -18.024 1.00 74.94 84 PRO A N 1
ATOM 627 C CA . PRO A 1 84 ? 4.146 7.789 -19.121 1.00 74.94 84 PRO A CA 1
ATOM 628 C C . PRO A 1 84 ? 5.505 8.356 -19.563 1.00 74.94 84 PRO A C 1
ATOM 630 O O . PRO A 1 84 ? 6.274 7.664 -20.221 1.00 74.94 84 PRO A O 1
ATOM 633 N N . ALA A 1 85 ? 5.783 9.624 -19.246 1.00 73.12 85 ALA A N 1
ATOM 634 C CA . ALA A 1 85 ? 6.971 10.360 -19.675 1.00 73.12 85 ALA A CA 1
ATOM 635 C C . ALA A 1 85 ? 7.999 10.622 -18.553 1.00 73.12 85 ALA A C 1
ATOM 637 O O . ALA A 1 85 ? 8.979 11.328 -18.791 1.00 73.12 85 ALA A O 1
ATOM 638 N N . ALA A 1 86 ? 7.803 10.103 -17.332 1.00 68.69 86 ALA A N 1
ATOM 639 C CA . ALA A 1 86 ? 8.820 10.229 -16.283 1.00 68.69 86 ALA A CA 1
ATOM 640 C C . ALA A 1 86 ? 10.056 9.369 -16.597 1.00 68.69 86 ALA A C 1
ATOM 642 O O . ALA A 1 86 ? 9.933 8.288 -17.162 1.00 68.69 86 ALA A O 1
ATOM 643 N N . GLN A 1 87 ? 11.245 9.836 -16.200 1.00 60.94 87 GLN A N 1
ATOM 644 C CA . GLN A 1 87 ? 12.477 9.042 -16.229 1.00 60.94 87 GLN A CA 1
ATOM 645 C C . GLN A 1 87 ? 13.156 9.028 -14.844 1.00 60.94 87 GLN A C 1
ATOM 647 O O . GLN A 1 87 ? 13.386 10.106 -14.287 1.00 60.94 87 GLN A O 1
ATOM 652 N N . PRO A 1 88 ? 13.496 7.845 -14.286 1.00 63.69 88 PRO A N 1
ATOM 653 C CA . PRO A 1 88 ? 13.052 6.520 -14.734 1.00 63.69 88 PRO A CA 1
ATOM 654 C C . PRO A 1 88 ? 11.519 6.403 -14.672 1.00 63.69 88 PRO A C 1
ATOM 656 O O . PRO A 1 88 ? 10.880 6.930 -13.756 1.00 63.69 88 PRO A O 1
ATOM 659 N N . GLY A 1 89 ? 10.942 5.790 -15.704 1.00 75.12 89 GLY A N 1
ATOM 660 C CA . GLY A 1 89 ? 9.500 5.629 -15.848 1.00 75.12 89 GLY A CA 1
ATOM 661 C C . GLY A 1 89 ? 9.058 4.367 -15.133 1.00 75.12 89 GLY A C 1
ATOM 662 O O . GLY A 1 89 ? 9.433 3.278 -15.546 1.00 75.12 89 GLY A O 1
ATOM 663 N N . TYR A 1 90 ? 8.278 4.525 -14.069 1.00 81.62 90 TYR A N 1
ATOM 664 C CA . TYR A 1 90 ? 7.631 3.415 -13.373 1.00 81.62 90 TYR A CA 1
ATOM 665 C C . TYR A 1 90 ? 6.142 3.423 -13.698 1.00 81.62 90 TYR A C 1
ATOM 667 O O . TYR A 1 90 ? 5.551 4.497 -13.801 1.00 81.62 90 TYR A O 1
ATOM 675 N N . ASP A 1 91 ? 5.525 2.247 -13.810 1.00 84.12 91 ASP A N 1
ATOM 676 C CA . ASP A 1 91 ? 4.082 2.135 -14.071 1.00 84.12 91 ASP A CA 1
ATOM 677 C C . ASP A 1 91 ? 3.244 2.679 -12.907 1.00 84.12 91 ASP A C 1
ATOM 679 O O . ASP A 1 91 ? 2.176 3.269 -13.094 1.00 84.12 91 ASP A O 1
ATOM 683 N N . PHE A 1 92 ? 3.740 2.506 -11.684 1.00 87.44 92 PHE A N 1
ATOM 684 C CA . PHE A 1 92 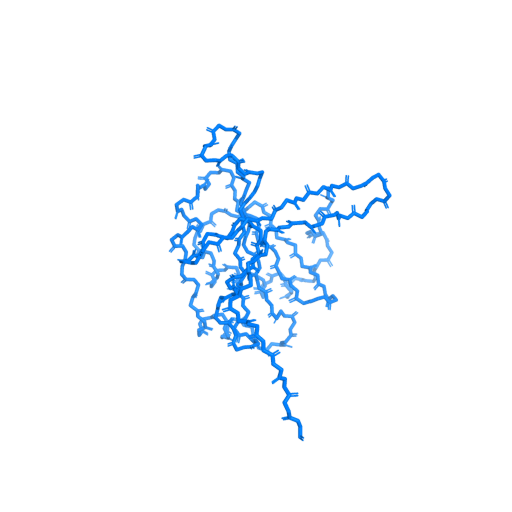? 3.145 3.051 -10.476 1.00 87.44 92 PHE A CA 1
ATOM 685 C C . PHE A 1 92 ? 4.179 3.171 -9.359 1.00 87.44 92 PHE A C 1
ATOM 687 O O . PHE A 1 92 ? 5.260 2.589 -9.395 1.00 87.44 92 PHE A O 1
ATOM 694 N N . PHE A 1 93 ? 3.799 3.931 -8.344 1.00 87.31 93 PHE A N 1
ATOM 695 C CA . PHE A 1 93 ? 4.552 4.157 -7.124 1.00 87.31 93 PHE A CA 1
ATOM 696 C C . PHE A 1 93 ? 3.711 3.696 -5.940 1.00 87.31 93 PHE A C 1
ATOM 698 O O . PHE A 1 93 ? 2.480 3.827 -5.973 1.00 87.31 93 PHE A O 1
ATOM 705 N N . SER A 1 94 ? 4.344 3.178 -4.886 1.00 89.38 94 SER A N 1
ATOM 706 C CA . SER A 1 94 ? 3.619 2.818 -3.669 1.00 89.38 94 SER A CA 1
ATOM 707 C C . SER A 1 94 ? 4.396 3.081 -2.383 1.00 89.38 94 SER A C 1
ATOM 709 O O . SER A 1 94 ? 5.622 3.174 -2.378 1.00 89.38 94 SER A O 1
ATOM 711 N N . ARG A 1 95 ? 3.653 3.244 -1.286 1.00 91.88 95 ARG A N 1
ATOM 712 C CA . ARG A 1 95 ? 4.165 3.323 0.088 1.00 91.88 95 ARG A CA 1
ATOM 713 C C . ARG A 1 95 ? 3.265 2.510 1.005 1.00 91.88 95 ARG A C 1
ATOM 715 O O . ARG A 1 95 ? 2.055 2.464 0.777 1.00 91.88 95 ARG A O 1
ATOM 722 N N . TYR A 1 96 ? 3.837 1.890 2.033 1.00 92.69 96 TYR A N 1
ATOM 723 C CA . TYR A 1 96 ? 3.106 1.020 2.951 1.00 92.69 96 TYR A CA 1
ATOM 724 C C . TYR A 1 96 ? 3.338 1.415 4.412 1.00 92.69 96 TYR A C 1
ATOM 726 O O . TYR A 1 96 ? 4.468 1.456 4.888 1.00 92.69 96 TYR A O 1
ATOM 734 N N . PHE A 1 97 ? 2.244 1.667 5.129 1.00 94.25 97 PHE A N 1
ATOM 735 C CA . PHE A 1 97 ? 2.234 2.066 6.537 1.00 94.25 97 PHE A CA 1
ATOM 736 C C . PHE A 1 97 ? 1.498 1.008 7.352 1.00 94.25 97 PHE A C 1
ATOM 738 O O . PHE A 1 97 ? 0.369 0.636 7.019 1.00 94.25 97 PHE A O 1
ATOM 745 N N . ALA A 1 98 ? 2.112 0.516 8.427 1.00 95.06 98 ALA A N 1
ATOM 746 C CA . ALA A 1 98 ? 1.531 -0.529 9.268 1.00 95.06 98 ALA A CA 1
ATOM 747 C C . ALA A 1 98 ? 1.765 -0.274 10.770 1.00 95.06 98 ALA A C 1
ATOM 749 O O . ALA A 1 98 ? 2.259 -1.162 11.478 1.00 95.06 98 ALA A O 1
ATOM 750 N N . PRO A 1 99 ? 1.390 0.908 11.301 1.00 95.69 99 PRO A N 1
ATOM 751 C CA . PRO A 1 99 ? 1.660 1.257 12.695 1.00 95.69 99 PRO A CA 1
ATOM 752 C C . PRO A 1 99 ? 0.992 0.290 13.684 1.00 95.69 99 PRO A C 1
ATOM 754 O O . PRO A 1 99 ? 1.551 0.008 14.740 1.00 95.69 99 PRO A O 1
ATOM 757 N N . TRP A 1 100 ? -0.139 -0.328 13.316 1.00 95.19 100 TRP A N 1
ATOM 758 C CA . TRP A 1 100 ? -0.800 -1.377 14.113 1.00 95.19 100 TRP A CA 1
ATOM 759 C C . TRP A 1 100 ? 0.021 -2.663 14.294 1.00 95.19 100 TRP A C 1
ATOM 761 O O . TRP A 1 100 ? -0.371 -3.519 15.089 1.00 95.19 100 TRP A O 1
ATOM 771 N N . ASN A 1 101 ? 1.115 -2.810 13.545 1.00 93.31 101 ASN A N 1
ATOM 772 C CA . ASN A 1 101 ? 2.089 -3.892 13.664 1.00 93.31 101 ASN A CA 1
ATOM 773 C C . ASN A 1 101 ? 3.435 -3.394 14.227 1.00 93.31 101 ASN A C 1
ATOM 775 O O . ASN A 1 101 ? 4.417 -4.127 14.185 1.00 93.31 101 ASN A O 1
ATOM 779 N N . GLY A 1 102 ? 3.502 -2.154 14.725 1.00 92.50 102 GLY A N 1
ATOM 780 C CA . GLY A 1 102 ? 4.736 -1.544 15.224 1.00 92.50 102 GLY A CA 1
ATOM 781 C C . GLY A 1 102 ? 5.698 -1.080 14.127 1.00 92.50 102 GLY A C 1
ATOM 782 O O . GLY A 1 102 ? 6.852 -0.788 14.425 1.00 92.50 102 GLY A O 1
ATOM 783 N N . ILE A 1 103 ? 5.240 -1.010 12.871 1.00 91.38 103 ILE A N 1
ATOM 784 C CA . ILE A 1 103 ? 6.035 -0.567 11.720 1.00 91.38 103 ILE A CA 1
ATOM 785 C C . ILE A 1 103 ? 5.455 0.766 11.229 1.00 91.38 103 ILE A C 1
ATOM 787 O O . ILE A 1 103 ? 4.427 0.749 10.549 1.00 91.38 103 ILE A O 1
ATOM 791 N N . PRO A 1 104 ? 6.072 1.918 11.557 1.00 91.94 104 PRO A N 1
ATOM 792 C CA . PRO A 1 104 ? 5.585 3.222 11.105 1.00 91.94 104 PRO A CA 1
ATOM 793 C C . PRO A 1 104 ? 5.435 3.282 9.580 1.00 91.94 104 PRO A C 1
ATOM 795 O O . PRO A 1 104 ? 4.354 3.561 9.073 1.00 91.94 104 PRO A O 1
ATOM 798 N N . GLU A 1 105 ? 6.490 2.904 8.860 1.00 91.25 105 GLU A N 1
ATOM 799 C CA . GLU A 1 105 ? 6.513 2.735 7.408 1.00 91.25 105 GLU A CA 1
ATOM 800 C C . GLU A 1 105 ? 7.396 1.529 7.077 1.00 91.25 105 GLU A C 1
ATOM 802 O O . GLU A 1 105 ? 8.485 1.377 7.638 1.00 91.25 105 GLU A O 1
ATOM 807 N N . ASP A 1 106 ? 6.914 0.658 6.195 1.00 85.31 106 ASP A N 1
ATO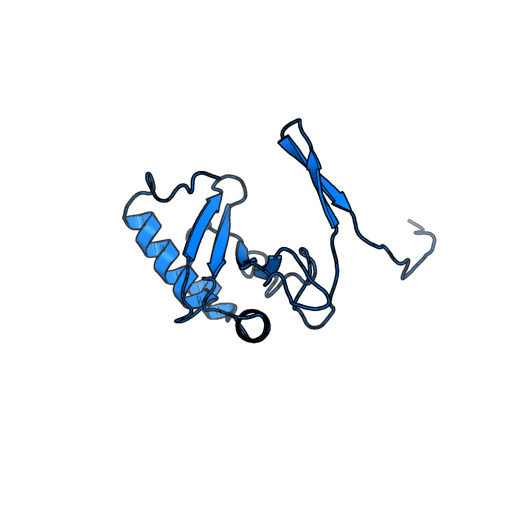M 808 C CA . ASP A 1 106 ? 7.696 -0.463 5.690 1.00 85.31 106 ASP A CA 1
ATOM 809 C C . ASP A 1 106 ? 8.625 0.035 4.575 1.00 85.31 106 ASP A C 1
ATOM 811 O O . ASP A 1 106 ? 8.157 0.571 3.564 1.00 85.31 106 ASP A O 1
ATOM 815 N N . PRO A 1 107 ? 9.947 -0.129 4.730 1.00 69.31 107 PRO A N 1
ATOM 816 C CA . PRO A 1 107 ? 10.913 0.324 3.760 1.00 69.31 107 PRO A CA 1
ATOM 817 C C . PRO A 1 107 ? 11.144 -0.707 2.646 1.00 69.31 107 PRO A C 1
ATOM 819 O O . PRO A 1 107 ? 12.277 -0.752 2.194 1.00 69.31 107 PRO A O 1
ATOM 822 N N . VAL A 1 108 ? 10.180 -1.550 2.242 1.00 55.78 108 VAL A N 1
ATOM 823 C CA . VAL A 1 108 ? 10.184 -2.267 0.944 1.00 55.78 108 VAL A CA 1
ATOM 824 C C . VAL A 1 108 ? 8.754 -2.536 0.455 1.00 55.78 108 VAL A C 1
ATOM 826 O O . VAL A 1 108 ? 8.060 -3.404 0.979 1.00 55.78 108 VAL A O 1
ATOM 829 N N . THR A 1 109 ? 8.314 -1.870 -0.620 1.00 50.56 109 THR A N 1
ATOM 830 C CA . THR A 1 109 ? 7.217 -2.350 -1.497 1.00 50.56 109 THR A CA 1
ATOM 831 C C . THR A 1 109 ? 7.212 -1.559 -2.824 1.00 50.56 109 THR A C 1
ATOM 833 O O . THR A 1 109 ? 6.884 -0.386 -2.785 1.00 50.56 109 THR A O 1
ATOM 836 N N . ALA A 1 110 ? 7.623 -2.176 -3.952 1.00 49.41 110 ALA A N 1
ATOM 837 C CA . ALA A 1 110 ? 7.602 -1.729 -5.378 1.00 49.41 110 ALA A CA 1
ATOM 838 C C . ALA A 1 110 ? 7.735 -0.214 -5.699 1.00 49.41 110 ALA A C 1
ATOM 840 O O . ALA A 1 110 ? 6.894 0.583 -5.292 1.00 49.41 110 ALA A O 1
ATOM 841 N N . PHE A 1 111 ? 8.766 0.152 -6.487 1.00 54.03 111 PHE A N 1
ATOM 842 C CA . PHE A 1 111 ? 9.470 1.450 -6.446 1.00 54.03 111 PHE A CA 1
ATOM 843 C C . PHE A 1 111 ? 9.190 2.252 -5.173 1.00 54.03 111 PHE A C 1
ATOM 845 O O . PHE A 1 111 ? 8.275 3.072 -5.066 1.00 54.03 111 PHE A O 1
ATOM 852 N N . GLN A 1 112 ? 10.029 1.992 -4.189 1.00 51.97 112 GLN A N 1
ATOM 853 C CA . GLN A 1 112 ? 9.916 2.567 -2.874 1.00 51.97 112 GLN A CA 1
ATOM 854 C C . GLN A 1 112 ? 10.388 4.025 -2.873 1.00 51.97 112 GLN A C 1
ATOM 856 O O . GLN A 1 112 ? 11.582 4.320 -2.874 1.00 51.97 112 GLN A O 1
ATOM 861 N N . CYS A 1 113 ? 9.436 4.950 -2.772 1.00 51.06 113 CYS A N 1
ATOM 862 C CA . CYS A 1 113 ? 9.685 6.372 -2.513 1.00 51.06 113 CYS A CA 1
ATOM 863 C C . CYS A 1 113 ? 9.958 6.668 -1.021 1.00 51.06 113 CYS A C 1
ATOM 865 O O . CYS A 1 113 ? 9.444 7.649 -0.492 1.00 51.06 113 CYS A O 1
ATOM 867 N N . SER A 1 114 ? 10.735 5.834 -0.324 1.00 55.66 114 SER A N 1
ATOM 868 C CA . SE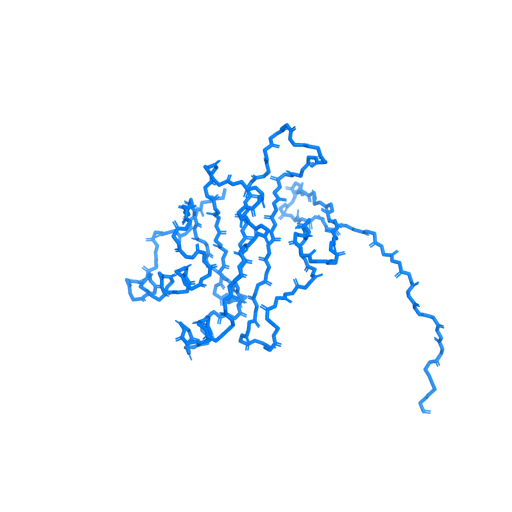R A 1 114 ? 11.207 6.125 1.040 1.00 55.66 114 SER A CA 1
ATOM 869 C C . SER A 1 114 ? 12.718 6.367 1.039 1.00 55.66 114 SER A C 1
ATOM 871 O O . SER A 1 114 ? 13.389 6.093 0.045 1.00 55.66 114 SER A O 1
ATOM 873 N N . GLY A 1 115 ? 13.278 6.876 2.142 1.00 50.91 115 GLY A N 1
ATOM 874 C CA . GLY A 1 115 ? 14.683 7.307 2.211 1.00 50.91 115 GLY A CA 1
ATOM 875 C C . GLY A 1 115 ? 15.745 6.251 1.850 1.00 50.91 115 GLY A C 1
ATOM 876 O O . GLY A 1 115 ? 16.898 6.620 1.658 1.00 50.91 115 GLY A O 1
ATOM 877 N N . ARG A 1 116 ? 15.387 4.960 1.746 1.00 63.19 116 ARG A N 1
ATOM 878 C CA . ARG A 1 116 ? 16.297 3.864 1.347 1.00 63.19 116 ARG A CA 1
ATOM 879 C C . ARG A 1 116 ? 16.182 3.443 -0.128 1.00 63.19 116 ARG A C 1
ATOM 881 O O . ARG A 1 116 ? 17.145 2.888 -0.645 1.00 63.19 116 ARG A O 1
ATOM 888 N N . GLY A 1 117 ? 15.060 3.721 -0.801 1.00 65.31 117 GLY A N 1
ATOM 889 C CA . GLY A 1 117 ? 14.793 3.259 -2.172 1.00 65.31 117 GLY A CA 1
ATOM 890 C C . GLY A 1 117 ? 14.604 1.739 -2.314 1.00 65.31 117 GLY A C 1
ATOM 891 O O . GLY A 1 117 ? 14.779 0.990 -1.358 1.00 65.31 117 GLY A O 1
ATOM 892 N N . GLY A 1 118 ? 14.253 1.284 -3.521 1.00 67.44 118 GLY A N 1
ATOM 893 C CA . GLY A 1 118 ? 14.104 -0.137 -3.870 1.00 67.44 118 GLY A CA 1
ATOM 894 C C . GLY A 1 118 ? 13.176 -0.331 -5.071 1.00 67.44 118 GLY A C 1
ATOM 895 O O . GLY A 1 118 ? 12.108 0.269 -5.099 1.00 67.44 118 GLY A O 1
ATOM 896 N N . GLU A 1 119 ? 13.567 -1.142 -6.054 1.00 73.19 119 GLU A N 1
ATOM 897 C CA . GLU A 1 119 ? 12.831 -1.381 -7.308 1.00 73.19 119 GLU A CA 1
ATOM 898 C C . GLU A 1 119 ? 12.345 -2.836 -7.379 1.00 73.19 119 GLU A C 1
ATOM 900 O O . GLU A 1 119 ? 13.052 -3.748 -6.945 1.00 73.19 119 GLU A O 1
ATOM 905 N N . LEU A 1 120 ? 11.124 -3.040 -7.885 1.00 77.62 120 LEU A N 1
ATOM 906 C CA . LEU A 1 120 ? 10.559 -4.364 -8.148 1.00 77.62 120 LEU A CA 1
ATOM 907 C C . LEU A 1 120 ? 9.999 -4.392 -9.565 1.00 77.62 120 LEU A C 1
ATOM 909 O O . LEU A 1 120 ? 9.207 -3.521 -9.924 1.00 77.62 120 LEU A O 1
ATOM 913 N N . ASP A 1 121 ? 10.343 -5.441 -10.299 1.00 81.25 121 ASP A N 1
ATOM 914 C CA . ASP A 1 121 ? 9.756 -5.758 -11.592 1.00 81.25 121 ASP A CA 1
ATOM 915 C C . ASP A 1 121 ? 8.538 -6.656 -11.386 1.00 81.25 121 ASP A C 1
ATOM 917 O O . ASP A 1 121 ? 8.588 -7.646 -10.644 1.00 81.25 121 ASP A O 1
ATOM 921 N N . LEU A 1 122 ? 7.438 -6.307 -12.051 1.00 85.56 122 LEU A N 1
ATOM 922 C CA . LEU A 1 122 ? 6.169 -7.016 -11.950 1.00 85.56 122 LEU A CA 1
ATOM 923 C C . LEU A 1 122 ? 5.693 -7.439 -13.336 1.00 85.56 122 LEU A C 1
ATOM 925 O O . LEU A 1 122 ? 5.583 -6.612 -14.237 1.00 85.56 122 LEU A O 1
ATOM 929 N N . ALA A 1 123 ? 5.338 -8.714 -13.490 1.00 85.62 123 ALA A N 1
ATOM 930 C CA . ALA A 1 123 ? 4.745 -9.223 -14.723 1.00 85.62 123 ALA A CA 1
ATOM 931 C C . ALA A 1 123 ? 3.460 -10.002 -14.427 1.00 85.62 123 ALA A C 1
ATOM 933 O O . ALA A 1 123 ? 3.456 -10.960 -13.653 1.00 85.62 123 ALA A O 1
ATOM 934 N N . LEU A 1 124 ? 2.348 -9.597 -15.050 1.00 87.31 124 LEU A N 1
ATOM 935 C CA . LEU A 1 124 ? 1.096 -10.347 -14.984 1.00 87.31 124 LEU A CA 1
ATOM 936 C C . LEU A 1 124 ? 1.151 -11.515 -15.971 1.00 87.31 124 LEU A C 1
ATOM 938 O O . LEU A 1 124 ? 1.304 -11.327 -17.177 1.00 87.31 124 LEU A O 1
ATOM 942 N N . ARG A 1 125 ? 0.981 -12.726 -15.455 1.00 90.12 125 ARG A N 1
ATOM 943 C CA . ARG A 1 125 ? 0.922 -13.954 -16.244 1.00 90.12 125 ARG A CA 1
ATOM 944 C C . ARG A 1 125 ? -0.491 -14.180 -16.772 1.00 90.12 125 ARG A C 1
ATOM 946 O O . ARG A 1 125 ? -1.481 -13.744 -16.185 1.00 90.12 125 ARG A O 1
ATOM 953 N N . SER A 1 126 ? -0.594 -14.931 -17.864 1.00 90.81 126 SER A N 1
ATOM 954 C CA . SER A 1 126 ? -1.876 -15.274 -18.497 1.00 90.81 126 SER A CA 1
ATOM 955 C C . SER A 1 126 ? -2.800 -16.125 -17.617 1.00 90.81 126 SER A C 1
ATOM 957 O O . SER A 1 126 ? -4.010 -16.119 -17.820 1.00 90.81 126 SER A O 1
ATOM 959 N N . ASP A 1 127 ? -2.250 -16.829 -16.626 1.00 91.88 127 ASP A N 1
ATOM 960 C CA . ASP A 1 127 ? -2.988 -17.636 -15.647 1.00 91.88 127 ASP A CA 1
ATOM 961 C C . ASP A 1 127 ? -3.509 -16.820 -14.446 1.00 91.88 127 ASP A C 1
ATOM 963 O O . ASP A 1 127 ? -4.067 -17.387 -13.506 1.00 91.88 127 ASP A O 1
ATOM 967 N N . GLY A 1 128 ? -3.333 -15.494 -14.461 1.00 87.00 128 GLY A N 1
ATOM 968 C CA . GLY A 1 128 ? -3.779 -14.592 -13.399 1.00 87.00 128 GLY A CA 1
ATOM 969 C C . GLY A 1 128 ? -2.831 -14.493 -12.201 1.00 87.00 128 GLY A C 1
ATOM 970 O O . GLY A 1 128 ? -3.187 -13.858 -11.207 1.00 87.00 128 GLY A O 1
ATOM 971 N N . ARG A 1 129 ? -1.634 -15.093 -12.262 1.00 89.50 129 ARG A N 1
ATOM 972 C CA . ARG A 1 129 ? -0.572 -14.895 -11.261 1.00 89.50 129 ARG A CA 1
ATOM 973 C C . ARG A 1 129 ? 0.296 -13.682 -11.602 1.00 89.50 129 ARG A C 1
ATOM 975 O O . ARG A 1 129 ? 0.383 -13.276 -12.755 1.00 89.50 129 ARG A O 1
ATOM 982 N N . VAL A 1 130 ? 0.962 -13.123 -10.596 1.00 87.75 130 VAL A N 1
ATOM 983 C CA . VAL A 1 130 ? 1.924 -12.023 -10.761 1.00 87.75 130 VAL A CA 1
ATOM 984 C C . VAL A 1 130 ? 3.314 -12.540 -10.409 1.00 87.75 130 VAL A C 1
ATOM 986 O O . VAL A 1 130 ? 3.504 -13.062 -9.310 1.00 87.75 130 VAL A O 1
ATOM 989 N N . ASP A 1 131 ? 4.260 -12.406 -11.335 1.00 88.62 131 ASP A N 1
ATOM 990 C CA . ASP A 1 131 ? 5.682 -12.587 -11.055 1.00 88.62 131 ASP A CA 1
ATOM 991 C C . ASP A 1 131 ? 6.223 -11.311 -10.399 1.00 88.62 131 ASP A C 1
ATOM 993 O O . ASP A 1 131 ? 5.898 -10.202 -10.828 1.00 88.62 131 ASP A O 1
ATOM 997 N N . ILE A 1 132 ? 7.018 -11.482 -9.341 1.00 87.88 132 ILE A N 1
ATOM 998 C CA . ILE A 1 132 ? 7.655 -10.398 -8.588 1.00 87.88 132 ILE A CA 1
ATOM 999 C C . ILE A 1 132 ? 9.151 -10.689 -8.548 1.00 87.88 132 ILE A C 1
ATOM 1001 O O . ILE A 1 132 ? 9.566 -11.703 -7.983 1.00 87.88 132 ILE A O 1
ATOM 1005 N N . SER A 1 133 ? 9.954 -9.802 -9.124 1.00 88.12 133 SER A N 1
ATOM 1006 C CA . SER A 1 133 ? 11.415 -9.899 -9.116 1.00 88.12 133 SER A CA 1
ATOM 1007 C C . SER A 1 133 ? 12.062 -8.599 -8.650 1.00 88.12 133 SER A C 1
ATOM 1009 O O . SER A 1 133 ? 11.464 -7.530 -8.704 1.00 88.12 133 SER A O 1
ATOM 1011 N N . GLY A 1 134 ? 13.290 -8.699 -8.150 1.00 83.88 134 GLY A N 1
ATOM 1012 C CA . GLY A 1 134 ? 14.076 -7.556 -7.702 1.00 83.88 134 GLY A CA 1
ATOM 1013 C C . GLY A 1 134 ? 15.528 -7.950 -7.457 1.00 83.88 134 GLY A C 1
ATOM 1014 O O . GLY A 1 134 ? 15.863 -9.135 -7.372 1.00 83.88 134 GLY A O 1
ATOM 1015 N N . HIS A 1 135 ? 16.399 -6.952 -7.345 1.00 84.88 135 HIS A N 1
ATOM 1016 C CA . HIS A 1 135 ? 17.815 -7.169 -7.069 1.00 84.88 135 HIS A CA 1
ATOM 1017 C C . HIS A 1 135 ? 18.058 -7.441 -5.580 1.00 84.88 135 HIS A C 1
ATOM 1019 O O . HIS A 1 135 ? 17.534 -6.745 -4.713 1.00 84.88 135 HIS A O 1
ATOM 1025 N N . ALA A 1 136 ? 18.903 -8.429 -5.282 1.00 85.25 136 ALA A N 1
ATOM 1026 C CA . ALA A 1 136 ? 19.349 -8.738 -3.928 1.00 85.25 136 A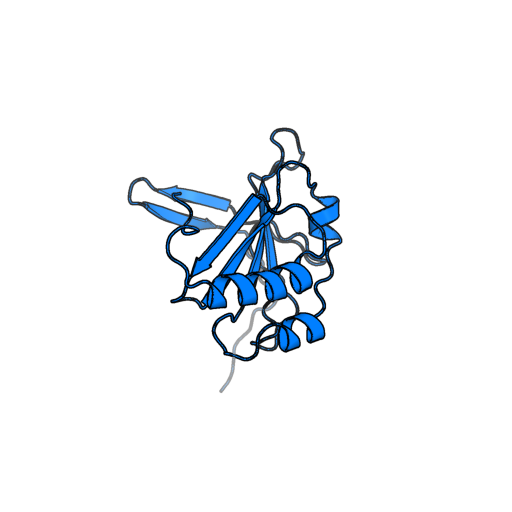LA A CA 1
ATOM 1027 C C . ALA A 1 136 ? 20.864 -8.539 -3.807 1.00 85.25 136 ALA A C 1
ATOM 1029 O O . ALA A 1 136 ? 21.622 -8.913 -4.702 1.00 85.25 136 ALA A O 1
ATOM 1030 N N . VAL A 1 137 ? 21.302 -7.975 -2.681 1.00 87.06 137 VAL A N 1
ATOM 1031 C CA . VAL A 1 137 ? 22.719 -7.782 -2.348 1.00 87.06 137 VAL A CA 1
ATOM 1032 C C . VAL A 1 137 ? 22.995 -8.445 -1.004 1.00 87.06 137 VAL A C 1
ATOM 1034 O O . VAL A 1 137 ? 22.265 -8.231 -0.035 1.00 87.06 137 VAL A O 1
ATOM 1037 N N . ILE A 1 138 ? 24.053 -9.254 -0.936 1.00 91.81 138 ILE A N 1
ATOM 1038 C CA . ILE A 1 138 ? 24.492 -9.887 0.311 1.00 91.81 138 ILE A CA 1
ATOM 1039 C C . ILE A 1 138 ? 25.177 -8.825 1.175 1.00 91.81 138 ILE A C 1
ATOM 1041 O O . ILE A 1 138 ? 26.219 -8.297 0.798 1.00 91.81 138 ILE A O 1
ATOM 1045 N N . ILE A 1 139 ? 24.594 -8.524 2.339 1.00 92.81 139 ILE A N 1
ATOM 1046 C CA . ILE A 1 139 ? 25.161 -7.572 3.310 1.00 92.81 139 ILE A CA 1
ATOM 1047 C C . ILE A 1 139 ? 26.072 -8.273 4.325 1.00 92.81 139 ILE A C 1
ATOM 1049 O O . ILE A 1 139 ? 27.066 -7.702 4.766 1.00 92.81 139 ILE A O 1
ATOM 1053 N N . LEU A 1 140 ? 25.751 -9.515 4.691 1.00 93.56 140 LEU A N 1
ATOM 1054 C CA . LEU A 1 140 ? 26.519 -10.317 5.637 1.00 93.56 140 LEU A CA 1
ATOM 1055 C C . LEU A 1 140 ? 26.446 -11.791 5.237 1.00 93.56 140 LEU A C 1
ATOM 1057 O O . LEU A 1 140 ? 25.374 -12.293 4.903 1.00 93.56 140 LEU A O 1
ATOM 1061 N N . GLN A 1 141 ? 27.579 -12.485 5.325 1.00 96.56 141 GLN A N 1
ATOM 1062 C CA . GLN A 1 141 ? 27.674 -13.929 5.152 1.00 96.56 141 GLN A CA 1
ATOM 1063 C C . GLN A 1 141 ? 28.516 -14.513 6.288 1.00 96.56 141 GLN A C 1
ATOM 1065 O O . GLN A 1 141 ? 29.582 -13.992 6.608 1.00 96.56 141 GLN A O 1
ATOM 1070 N N . GLY A 1 142 ? 28.039 -15.594 6.898 1.00 95.06 142 GLY A N 1
ATOM 1071 C CA . GLY A 1 142 ? 28.726 -16.266 7.995 1.00 95.06 142 GLY A CA 1
ATOM 1072 C C . GLY A 1 142 ? 28.029 -17.562 8.394 1.00 95.06 142 GLY A C 1
ATOM 1073 O O . GLY A 1 142 ? 27.044 -17.961 7.775 1.00 95.06 142 GLY A O 1
ATOM 1074 N N . THR A 1 143 ? 28.541 -18.201 9.443 1.00 95.06 143 THR A N 1
ATOM 1075 C CA . THR A 1 143 ? 28.011 -19.457 9.985 1.00 95.06 143 THR A CA 1
ATOM 1076 C C . THR A 1 143 ? 27.413 -19.200 11.362 1.00 95.06 143 THR A C 1
ATOM 1078 O O . THR A 1 143 ? 28.087 -18.645 12.229 1.00 95.06 143 THR A O 1
ATOM 1081 N N . LEU A 1 144 ? 26.159 -19.606 11.574 1.00 92.56 144 LEU A N 1
ATOM 1082 C CA . LEU A 1 144 ? 25.530 -19.568 12.893 1.00 92.56 144 LEU A CA 1
ATOM 1083 C C . LEU A 1 144 ? 25.935 -20.827 13.675 1.00 92.56 144 LEU A C 1
ATOM 1085 O O . LEU A 1 144 ? 25.632 -21.937 13.241 1.00 92.56 144 LEU A O 1
ATOM 1089 N N . MET A 1 145 ? 26.620 -20.656 14.806 1.00 83.88 145 MET A N 1
ATOM 1090 C CA . MET A 1 145 ? 26.947 -21.743 15.735 1.00 83.88 145 MET A CA 1
ATOM 1091 C C . MET A 1 145 ? 25.902 -21.746 16.855 1.00 83.88 145 MET A C 1
ATOM 1093 O O . MET A 1 145 ? 25.678 -20.700 17.466 1.00 83.88 145 MET A O 1
ATOM 1097 N N . LEU A 1 146 ? 25.245 -22.887 17.068 1.00 84.31 146 LEU A N 1
ATOM 1098 C CA . LEU A 1 146 ? 24.204 -23.086 18.083 1.00 84.31 146 LEU A CA 1
ATOM 1099 C C . LEU A 1 146 ? 24.781 -23.695 19.362 1.00 84.31 146 LEU A C 1
ATOM 1101 O O . LEU A 1 146 ? 25.687 -24.552 19.235 1.00 84.31 146 LEU A O 1
#

InterPro domains:
  IPR003719 Phenazine biosynthesis PhzF-like [PF02567] (38-109)
  IPR003719 Phenazine biosynthesis PhzF-like [PTHR13774] (21-145)

Secondary structure (DSSP, 8-state):
-----SS--HHHHHHHHHHHHHHHTTPPEEEEEEETTTTEEEEEE-TTS-HHHHHH----HHHHHHH--SSS-SEEEEEEEPPTT-SS--SEEEEEEEGGGTEEEES-SSSB-STT----EEEE-TTS-EEEE-------------

Foldseek 3Di:
DPAPPDDDDPVRVVLVVQLVCLFLNPFAWPGWHADQVVLEIETEGDPVDDPVSVLPTQRDLVSNCVSDDPSSHQKYKYKYAFDCPDVVTDRMEIWMAGVVVVGRTDQDDAQGSYPVGFHWDWDQDPVRDIDIDGDDDDPDDDDDDD

Organism: NCBI:txid143900